Protein AF-A0AAW5LID5-F1 (afdb_monomer)

Radius of gyration: 19.03 Å; Cα contacts (8 Å, |Δi|>4): 260; chains: 1; bounding box: 39×27×50 Å

Organism: Mammaliicoccus sciuri (NCBI:txid1296)

Foldseek 3Di:
DDKAKDKDKDFPVVVLVVLLVVLPEQDKWFFPDDPPRVQFIWGQYRRSHIDTGPPRDRPGMTMDIDIDQADQFDQAQWKWWQFPVRDIDIDGRGGNVVPDDPRTAWIWHAHPNDTDTQAGPPPGGDD

Mean predicted aligned error: 5.22 Å

Secondary structure (DSSP, 8-state):
--EEEEEEEEEHHHHHHHHHHTT--SEEEE-SSSTTGGG-EEEE-TTS-EEE-TT--TT-EEEEEEEEE--TT--BS-EEEEETTS-EEEE-SB-HHHH--TTEEEEEEEETTEEEEEEETTTEE--

pLDDT: mean 93.89, std 3.76, range [80.56, 98.31]

Solvent-accessible surface area (backbone atoms only — not comparable to full-atom values): 7117 Å² total; per-residue (Å²): 80,57,63,43,81,43,79,47,77,32,38,45,67,55,46,53,52,49,33,53,78,67,57,39,51,71,43,76,44,50,27,78,38,66,81,65,15,87,60,14,33,46,32,21,38,89,86,25,52,79,46,72,39,92,58,55,47,77,81,23,29,35,71,47,80,42,79,42,73,68,51,52,77,42,75,29,75,45,38,36,39,34,30,78,87,72,49,76,46,80,45,62,73,40,28,54,70,78,68,68,48,96,57,48,43,37,34,29,32,70,52,97,87,36,87,39,81,48,29,35,68,90,77,38,66,45,101

Sequence (127 aa):
MPTIKKEKTMIAREFINFGLEKNIKNLITHAISGEYRENAIIHFNSDGIPIVSENVRTYHMYKVEIEEPITERTNLDTLIEVRESGTVHIHYDTSIREEERDSTVEFHTLIEGKLVLIWDREEGLVE

Structure (mmCIF, N/CA/C/O backbone):
data_AF-A0AAW5LID5-F1
#
_entry.id   AF-A0AAW5LID5-F1
#
loop_
_atom_site.group_PDB
_atom_site.id
_atom_site.type_symbol
_atom_site.label_atom_id
_atom_site.label_alt_id
_atom_site.label_comp_id
_atom_site.label_asym_id
_atom_site.label_entity_id
_atom_site.label_seq_id
_atom_site.pdbx_PDB_ins_code
_atom_site.Cartn_x
_atom_site.Cartn_y
_atom_site.Cartn_z
_atom_site.occupancy
_atom_site.B_iso_or_equiv
_atom_site.auth_seq_id
_atom_site.auth_comp_id
_atom_site.auth_asym_id
_atom_site.auth_atom_id
_atom_site.pdbx_PDB_model_num
ATOM 1 N N . MET A 1 1 ? -7.186 -9.558 6.600 1.00 84.00 1 MET A N 1
ATOM 2 C CA . MET A 1 1 ? -6.420 -8.505 7.265 1.00 84.00 1 MET A CA 1
ATOM 3 C C . MET A 1 1 ? -6.539 -7.319 6.342 1.00 84.00 1 MET A C 1
ATOM 5 O O . MET A 1 1 ? -6.254 -7.498 5.153 1.00 84.00 1 MET A O 1
ATOM 9 N N . PRO A 1 2 ? -7.022 -6.160 6.811 1.00 89.81 2 PRO A N 1
ATOM 10 C CA . PRO A 1 2 ? -7.196 -4.987 5.969 1.00 89.81 2 PRO A CA 1
ATOM 11 C C . PRO A 1 2 ? -5.899 -4.605 5.251 1.00 89.81 2 PRO A C 1
ATOM 13 O O . PRO A 1 2 ? -4.811 -4.632 5.832 1.00 89.81 2 PRO A O 1
ATOM 16 N N . THR A 1 3 ? -6.016 -4.241 3.979 1.00 92.75 3 THR A N 1
ATOM 17 C CA . THR A 1 3 ? -4.903 -3.778 3.146 1.00 92.75 3 THR A CA 1
ATOM 18 C C . THR A 1 3 ? -5.129 -2.339 2.725 1.00 92.75 3 THR A C 1
ATOM 20 O O . THR A 1 3 ? -6.263 -1.902 2.535 1.00 92.75 3 THR A O 1
ATOM 23 N N . ILE A 1 4 ? -4.040 -1.605 2.534 1.00 92.31 4 ILE A N 1
ATOM 24 C CA . ILE A 1 4 ? -4.067 -0.233 2.040 1.00 92.31 4 ILE A CA 1
ATOM 25 C C . ILE A 1 4 ? -3.179 -0.106 0.808 1.00 92.31 4 ILE A C 1
ATOM 27 O O . ILE A 1 4 ? -2.091 -0.685 0.739 1.00 92.31 4 ILE A O 1
ATOM 31 N N . LYS A 1 5 ? -3.656 0.664 -0.171 1.00 91.00 5 LYS A N 1
ATOM 32 C CA . LYS A 1 5 ? -2.862 1.046 -1.334 1.00 91.00 5 LYS A CA 1
ATOM 33 C C . LYS A 1 5 ? -1.854 2.106 -0.926 1.00 91.00 5 LYS A C 1
ATOM 35 O O . LYS A 1 5 ? -2.225 3.141 -0.379 1.00 91.00 5 LYS A O 1
ATOM 40 N N . LYS A 1 6 ? -0.579 1.840 -1.188 1.00 86.38 6 LYS A N 1
ATOM 41 C CA . LYS A 1 6 ? 0.509 2.791 -0.979 1.00 86.38 6 LYS A CA 1
ATOM 42 C C . LYS A 1 6 ? 1.308 2.966 -2.246 1.00 86.38 6 LYS A C 1
ATOM 44 O O . LYS A 1 6 ? 1.651 2.007 -2.935 1.00 86.38 6 LYS A O 1
ATOM 49 N N . GLU A 1 7 ? 1.658 4.213 -2.507 1.00 89.69 7 GLU A N 1
ATOM 50 C CA . GLU A 1 7 ? 2.606 4.545 -3.549 1.00 89.69 7 GLU A CA 1
ATOM 51 C C . GLU A 1 7 ? 4.022 4.429 -2.987 1.00 89.69 7 GLU A C 1
ATOM 53 O O . GLU A 1 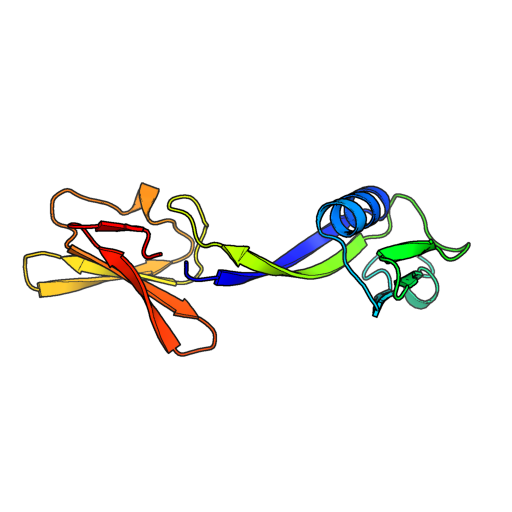7 ? 4.377 5.078 -2.001 1.00 89.69 7 GLU A O 1
ATOM 58 N N . LYS A 1 8 ? 4.858 3.613 -3.629 1.00 90.75 8 LYS A N 1
ATOM 59 C CA . LYS A 1 8 ? 6.291 3.560 -3.344 1.00 90.75 8 LYS A CA 1
ATOM 60 C C . LYS A 1 8 ? 7.071 4.105 -4.522 1.00 90.75 8 LYS A C 1
ATOM 62 O O . LYS A 1 8 ? 6.818 3.753 -5.673 1.00 90.75 8 LYS A O 1
ATOM 67 N N . THR A 1 9 ? 8.040 4.956 -4.206 1.00 94.62 9 THR A N 1
ATOM 68 C CA . THR A 1 9 ? 9.015 5.456 -5.172 1.00 94.62 9 THR A CA 1
ATOM 69 C C . THR A 1 9 ? 10.368 4.844 -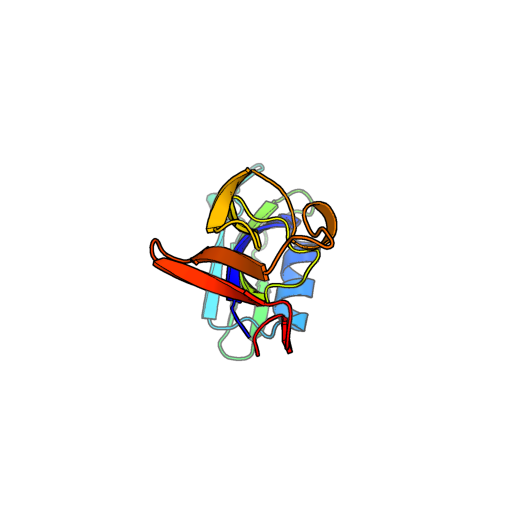4.849 1.00 94.62 9 THR A C 1
ATOM 71 O O . THR A 1 9 ? 10.823 4.929 -3.713 1.00 94.62 9 THR A O 1
ATOM 74 N N . MET A 1 10 ? 10.989 4.210 -5.836 1.00 95.06 10 MET A N 1
ATOM 75 C CA . MET A 1 10 ? 12.214 3.423 -5.677 1.0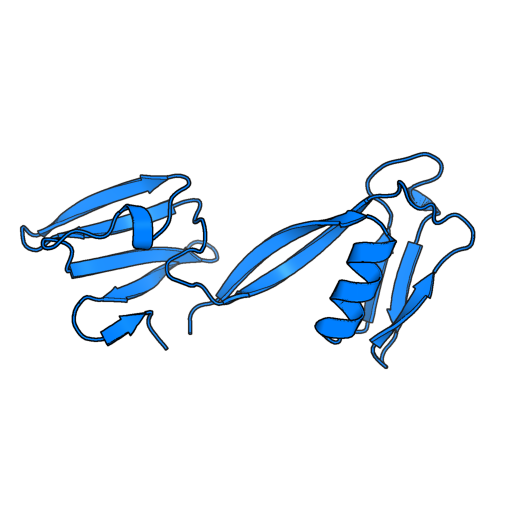0 95.06 10 MET A CA 1
ATOM 76 C C . MET A 1 10 ? 13.167 3.703 -6.837 1.00 95.06 10 MET A C 1
ATOM 78 O O . MET A 1 10 ? 12.715 3.992 -7.948 1.00 95.06 10 MET A O 1
ATOM 82 N N . ILE A 1 11 ? 14.478 3.581 -6.618 1.00 95.50 11 ILE A N 1
ATOM 83 C CA . ILE A 1 11 ? 15.425 3.574 -7.746 1.00 95.50 11 ILE A CA 1
ATOM 84 C C . ILE A 1 11 ? 15.265 2.289 -8.569 1.00 95.50 11 ILE A C 1
ATOM 86 O O . ILE A 1 11 ? 14.791 1.270 -8.066 1.00 95.50 11 ILE A O 1
ATOM 90 N N . ALA A 1 12 ? 15.726 2.300 -9.823 1.00 94.12 12 ALA A N 1
ATOM 91 C CA . ALA A 1 12 ? 15.621 1.167 -10.752 1.00 94.12 12 ALA A CA 1
ATOM 92 C C . ALA A 1 12 ? 15.976 -0.199 -10.126 1.00 94.12 12 ALA A C 1
ATOM 94 O O . ALA A 1 12 ? 15.228 -1.165 -10.264 1.00 94.12 12 ALA A O 1
ATOM 95 N N . ARG A 1 13 ? 17.104 -0.278 -9.405 1.00 94.75 13 ARG A N 1
ATOM 96 C CA . ARG A 1 13 ? 17.570 -1.523 -8.770 1.00 94.75 13 ARG A CA 1
ATOM 97 C C . ARG A 1 13 ? 16.616 -2.014 -7.681 1.00 94.75 13 ARG A C 1
ATOM 99 O O . ARG A 1 13 ? 16.324 -3.204 -7.623 1.00 94.75 13 ARG A O 1
ATOM 106 N N . GLU A 1 14 ? 16.167 -1.111 -6.817 1.00 96.00 14 GLU A N 1
ATOM 107 C CA . GLU A 1 14 ? 15.234 -1.428 -5.733 1.00 96.00 14 GLU A CA 1
ATOM 108 C C . GLU A 1 14 ? 13.895 -1.886 -6.298 1.00 96.00 14 GLU A C 1
ATOM 110 O O . GLU A 1 14 ? 13.366 -2.901 -5.862 1.00 96.00 14 GLU A O 1
ATOM 115 N N . PHE A 1 15 ? 13.398 -1.198 -7.325 1.00 95.44 15 PHE A N 1
ATOM 116 C CA . PHE A 1 15 ? 12.146 -1.550 -7.976 1.00 95.44 15 PHE A CA 1
ATOM 117 C C . PHE A 1 15 ? 12.192 -2.940 -8.632 1.00 95.44 15 PHE A C 1
ATOM 119 O O . PHE A 1 15 ? 11.246 -3.711 -8.494 1.00 95.44 15 PHE A O 1
ATOM 126 N N . ILE A 1 16 ? 13.304 -3.296 -9.289 1.00 95.44 16 ILE A N 1
ATOM 127 C CA . ILE A 1 16 ? 13.500 -4.637 -9.866 1.00 95.44 16 ILE A CA 1
ATOM 128 C C . ILE A 1 16 ? 13.482 -5.713 -8.777 1.00 95.44 16 ILE A C 1
ATOM 130 O O . ILE A 1 16 ? 12.744 -6.691 -8.899 1.00 95.44 16 ILE A O 1
ATOM 134 N N . ASN A 1 17 ? 14.263 -5.528 -7.709 1.00 95.94 17 ASN A N 1
ATOM 135 C CA . ASN A 1 17 ? 14.314 -6.479 -6.598 1.00 95.94 17 ASN A CA 1
ATOM 136 C C . ASN A 1 17 ? 12.943 -6.631 -5.931 1.00 95.94 17 ASN A C 1
ATOM 138 O O . ASN A 1 17 ? 12.476 -7.747 -5.730 1.00 95.94 17 ASN A O 1
ATOM 142 N N . PHE A 1 18 ? 12.274 -5.511 -5.663 1.00 94.44 18 PHE A N 1
ATOM 143 C CA . PHE A 1 18 ? 10.939 -5.491 -5.086 1.00 94.44 18 PHE A CA 1
ATOM 144 C C . PHE A 1 18 ? 9.926 -6.234 -5.966 1.00 94.44 18 PHE A C 1
ATOM 146 O O . PHE A 1 18 ? 9.145 -7.041 -5.467 1.00 94.44 18 PHE A O 1
ATOM 153 N N . GLY A 1 19 ? 9.951 -6.002 -7.282 1.00 93.75 19 GLY A N 1
ATOM 154 C CA . GLY A 1 19 ? 9.052 -6.686 -8.206 1.00 93.75 19 GLY A CA 1
ATOM 155 C C . GLY A 1 19 ? 9.290 -8.193 -8.275 1.00 93.75 19 GLY A C 1
ATOM 156 O O . GLY A 1 19 ? 8.322 -8.945 -8.351 1.00 93.75 19 GLY A O 1
ATOM 157 N N . LEU A 1 20 ? 10.542 -8.644 -8.158 1.00 95.31 20 LEU A N 1
ATOM 158 C CA . LEU A 1 20 ? 10.874 -10.066 -8.036 1.00 95.31 20 LEU A CA 1
ATOM 159 C C . LEU A 1 20 ? 10.369 -10.660 -6.711 1.00 95.31 20 LEU A C 1
ATOM 161 O O . LEU A 1 20 ? 9.721 -11.703 -6.720 1.00 95.31 20 LEU A O 1
ATOM 165 N N . GLU A 1 21 ? 10.607 -9.986 -5.581 1.00 94.62 21 GLU A N 1
ATOM 166 C CA . GLU A 1 21 ? 10.158 -10.427 -4.249 1.00 94.62 21 GLU A CA 1
ATOM 167 C C . GLU A 1 21 ? 8.631 -10.516 -4.140 1.00 94.62 21 GLU A C 1
ATOM 169 O O . GLU A 1 21 ? 8.098 -11.426 -3.505 1.00 94.62 21 GLU A O 1
ATOM 174 N N . LYS A 1 22 ? 7.917 -9.575 -4.766 1.00 90.75 22 LYS A N 1
ATOM 175 C CA . LYS A 1 22 ? 6.450 -9.528 -4.786 1.00 90.75 22 LYS A CA 1
ATOM 176 C C . LYS A 1 22 ? 5.824 -10.268 -5.966 1.00 90.75 22 LYS A C 1
ATOM 178 O O . LYS A 1 22 ? 4.600 -10.303 -6.052 1.00 90.75 22 LYS A O 1
ATOM 183 N N . ASN A 1 23 ? 6.631 -10.865 -6.847 1.00 92.25 23 ASN A N 1
ATOM 184 C CA . ASN A 1 23 ? 6.172 -11.549 -8.058 1.00 92.25 23 ASN A CA 1
ATOM 185 C C . ASN A 1 23 ? 5.218 -10.673 -8.903 1.00 92.25 23 ASN A C 1
ATOM 187 O O . ASN A 1 23 ? 4.144 -11.115 -9.318 1.00 92.25 23 ASN A O 1
ATOM 191 N N . ILE A 1 24 ? 5.596 -9.407 -9.118 1.00 91.50 24 ILE A N 1
ATOM 192 C CA . ILE A 1 24 ? 4.853 -8.466 -9.964 1.00 91.50 24 ILE A CA 1
ATOM 193 C C . ILE A 1 24 ? 4.855 -8.983 -11.401 1.00 91.50 24 ILE A C 1
ATOM 195 O O . ILE A 1 24 ? 5.897 -9.368 -11.925 1.00 91.50 24 ILE A O 1
ATOM 199 N N . LYS A 1 25 ? 3.691 -8.956 -12.055 1.00 93.94 25 LYS A N 1
ATOM 200 C CA . LYS A 1 25 ? 3.488 -9.463 -13.417 1.00 93.94 25 LYS A CA 1
ATOM 201 C C . LYS A 1 25 ? 2.710 -8.473 -14.261 1.00 93.94 25 LYS A C 1
ATOM 203 O O . LYS A 1 25 ? 1.844 -7.771 -13.747 1.00 93.94 25 LYS A O 1
ATOM 208 N N . ASN A 1 26 ? 2.974 -8.486 -15.564 1.00 94.06 26 ASN A N 1
ATOM 209 C CA . ASN A 1 26 ? 2.276 -7.675 -16.566 1.00 94.06 26 ASN A CA 1
ATOM 210 C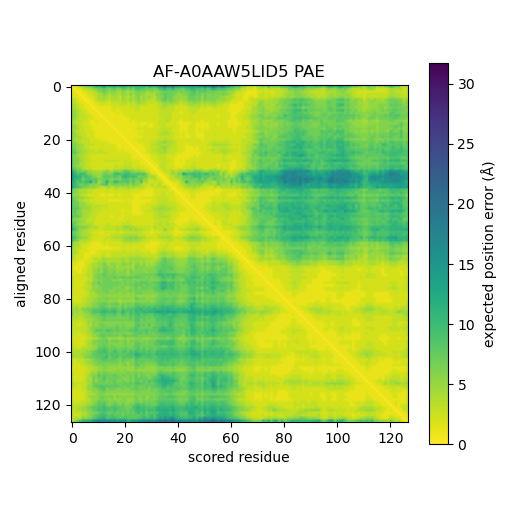 C . ASN A 1 26 ? 2.255 -6.170 -16.233 1.00 94.06 26 ASN A C 1
ATOM 212 O O . ASN A 1 26 ? 1.273 -5.483 -16.513 1.00 94.06 26 ASN A O 1
ATOM 216 N N . LEU A 1 27 ? 3.329 -5.661 -15.623 1.00 93.81 27 LEU A N 1
ATOM 217 C CA . LEU A 1 27 ? 3.462 -4.251 -15.260 1.00 93.81 27 LEU A CA 1
ATOM 218 C C . LEU A 1 27 ? 4.503 -3.593 -16.156 1.00 93.81 27 LEU A C 1
ATOM 220 O O . LEU A 1 27 ? 5.652 -4.025 -16.178 1.00 93.81 27 LEU A O 1
ATOM 224 N N . ILE A 1 28 ? 4.121 -2.519 -16.841 1.00 94.69 28 ILE A N 1
ATOM 225 C CA . ILE A 1 28 ? 5.036 -1.655 -17.589 1.00 94.69 28 ILE A CA 1
ATOM 226 C C . ILE A 1 28 ? 5.038 -0.295 -16.905 1.00 94.69 28 ILE A C 1
ATOM 228 O O . ILE A 1 28 ? 3.978 0.288 -16.685 1.00 94.69 28 ILE A O 1
ATOM 232 N N . THR A 1 29 ? 6.219 0.213 -16.573 1.00 93.44 29 THR A N 1
ATOM 233 C CA . THR A 1 29 ? 6.363 1.530 -15.953 1.00 93.44 29 THR A CA 1
ATOM 234 C C . THR A 1 29 ? 7.525 2.306 -16.558 1.00 93.44 29 THR A C 1
ATOM 236 O O . THR A 1 29 ? 8.534 1.733 -16.979 1.00 93.44 29 THR A O 1
ATOM 239 N N . HIS A 1 30 ? 7.359 3.623 -16.605 1.00 95.62 30 HIS A N 1
ATOM 240 C CA . HIS A 1 30 ? 8.368 4.570 -17.060 1.00 95.62 30 HIS A CA 1
ATOM 241 C C . HIS A 1 30 ? 9.016 5.235 -15.849 1.00 95.62 30 HIS A C 1
ATOM 243 O O . HIS A 1 30 ? 8.375 5.418 -14.808 1.00 95.62 30 HIS A O 1
ATOM 249 N N . ALA A 1 31 ? 10.272 5.645 -15.994 1.00 95.00 31 ALA A N 1
ATOM 250 C CA . ALA A 1 31 ? 10.904 6.462 -14.979 1.00 95.00 31 ALA A CA 1
ATOM 251 C C . ALA A 1 31 ? 10.126 7.779 -14.809 1.00 95.00 31 ALA A C 1
ATOM 253 O O . ALA A 1 31 ? 9.716 8.426 -15.775 1.00 95.00 31 ALA A O 1
ATOM 254 N N . ILE A 1 32 ? 9.938 8.203 -13.562 1.00 94.00 32 ILE A N 1
ATOM 255 C CA . ILE A 1 32 ? 9.256 9.463 -13.239 1.00 94.00 32 ILE A CA 1
ATOM 256 C C . ILE A 1 32 ? 10.234 10.646 -13.162 1.00 94.00 32 ILE A C 1
ATOM 258 O O . ILE A 1 32 ? 9.827 11.809 -13.238 1.00 94.00 32 ILE A O 1
ATOM 262 N N . SER A 1 33 ? 11.536 10.371 -13.062 1.00 88.81 33 SER A N 1
ATOM 263 C CA . SER A 1 33 ? 12.602 11.371 -12.945 1.00 88.81 33 SER A CA 1
ATOM 264 C C . SER A 1 33 ? 13.850 10.986 -13.746 1.00 88.81 33 SER A C 1
ATOM 266 O O . SER A 1 33 ? 14.029 9.822 -14.098 1.00 88.81 33 SER A O 1
ATOM 268 N N . GLY A 1 34 ? 14.714 11.975 -14.004 1.00 81.25 34 GLY A N 1
ATOM 269 C CA . GLY A 1 34 ? 15.983 11.837 -14.729 1.00 81.25 34 GLY A CA 1
ATOM 270 C C . GLY A 1 34 ? 15.900 12.162 -16.225 1.00 81.25 34 GLY A C 1
ATOM 271 O O . GLY A 1 34 ? 14.823 12.410 -16.767 1.00 81.25 34 GLY A O 1
ATOM 272 N N . GLU A 1 35 ? 17.057 12.196 -16.887 1.00 81.25 35 GLU A N 1
ATOM 273 C CA . GLU A 1 35 ? 17.145 12.396 -18.339 1.00 81.25 35 GLU A CA 1
ATOM 274 C C . GLU A 1 35 ? 16.568 11.195 -19.095 1.00 81.25 35 GLU A C 1
ATOM 276 O O . GLU A 1 35 ? 16.716 10.055 -18.649 1.00 81.25 35 GLU A O 1
ATOM 281 N N . TYR A 1 36 ? 15.922 11.452 -20.239 1.00 80.56 36 TYR A N 1
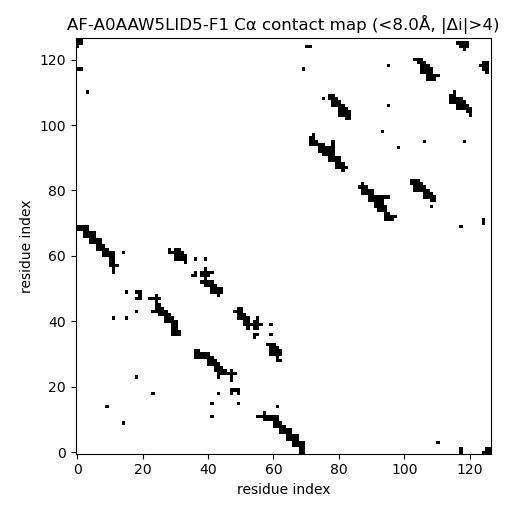ATOM 282 C CA . TYR A 1 36 ? 15.292 10.434 -21.094 1.00 80.56 36 TYR A CA 1
ATOM 283 C C . TYR A 1 36 ? 14.315 9.507 -20.352 1.00 80.56 36 TYR A C 1
ATOM 285 O O . TYR A 1 36 ? 14.150 8.344 -20.727 1.00 80.56 36 TYR A O 1
ATOM 293 N N . ARG A 1 37 ? 13.684 9.998 -19.276 1.00 83.31 37 ARG A N 1
ATOM 294 C CA . ARG A 1 37 ? 12.821 9.211 -18.380 1.00 83.31 37 ARG A CA 1
ATOM 295 C C . ARG A 1 37 ? 11.678 8.500 -19.108 1.00 83.31 37 ARG A C 1
ATOM 297 O O . ARG A 1 37 ? 11.326 7.379 -18.766 1.00 83.31 37 ARG A O 1
ATOM 304 N N . GLU A 1 38 ? 11.158 9.109 -20.167 1.00 85.62 38 GLU A N 1
ATOM 305 C CA . GLU A 1 38 ? 10.125 8.541 -21.029 1.00 85.62 38 GLU A CA 1
ATOM 306 C C . GLU A 1 38 ? 10.592 7.276 -21.766 1.00 85.62 38 GLU A C 1
ATOM 308 O O . GLU A 1 38 ? 9.778 6.400 -22.052 1.00 85.62 38 GLU A O 1
ATOM 313 N N . ASN A 1 39 ? 11.900 7.142 -22.004 1.00 90.00 39 ASN A N 1
ATOM 314 C CA . ASN A 1 39 ? 12.519 5.996 -22.672 1.00 90.00 39 ASN A CA 1
ATOM 315 C C . ASN A 1 39 ? 13.143 4.990 -21.688 1.00 90.00 39 A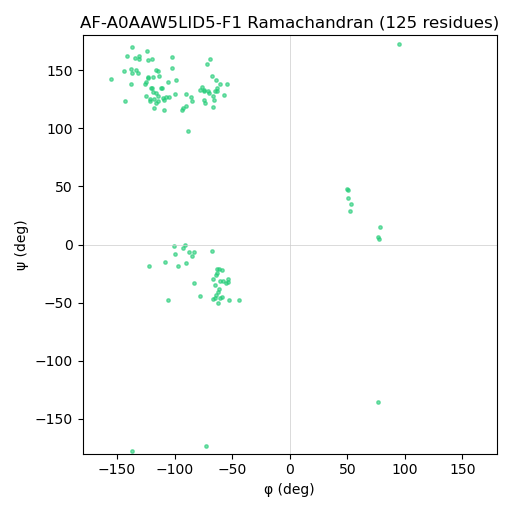SN A C 1
ATOM 317 O O . ASN A 1 39 ? 13.578 3.910 -22.102 1.00 90.00 39 ASN A O 1
ATOM 321 N N . ALA A 1 40 ? 13.211 5.332 -20.400 1.00 94.94 40 ALA A N 1
ATOM 322 C CA . ALA A 1 40 ? 13.684 4.470 -19.325 1.00 94.94 40 ALA A CA 1
ATOM 323 C C . ALA A 1 40 ? 12.508 3.650 -18.778 1.00 94.94 40 ALA A C 1
ATOM 325 O O . ALA A 1 40 ? 11.699 4.140 -17.994 1.00 94.94 40 ALA A O 1
ATOM 326 N N . ILE A 1 41 ? 12.387 2.413 -19.261 1.00 96.06 41 ILE A N 1
ATOM 327 C CA . ILE A 1 41 ? 11.216 1.558 -19.059 1.00 96.06 41 ILE A CA 1
ATOM 328 C C . ILE A 1 41 ? 11.656 0.281 -18.354 1.00 96.06 41 ILE A C 1
ATOM 330 O O . ILE A 1 41 ? 12.634 -0.356 -18.755 1.00 96.06 41 ILE A O 1
ATOM 334 N N . ILE A 1 42 ? 10.890 -0.110 -17.339 1.00 96.06 42 ILE A N 1
ATOM 335 C CA . ILE A 1 42 ? 10.981 -1.426 -16.708 1.00 96.06 42 ILE A CA 1
ATOM 336 C C . ILE A 1 42 ? 9.639 -2.129 -16.909 1.00 96.06 42 ILE A C 1
ATOM 338 O O . ILE A 1 42 ? 8.582 -1.594 -16.569 1.00 96.06 42 ILE A O 1
ATOM 342 N N . HIS A 1 43 ? 9.693 -3.329 -17.482 1.00 95.81 43 HIS A N 1
ATOM 343 C CA . HIS A 1 43 ? 8.540 -4.178 -17.754 1.00 95.81 43 HIS A CA 1
ATOM 344 C C . HIS A 1 43 ? 8.699 -5.524 -17.046 1.00 95.81 43 HIS A C 1
ATOM 346 O O . HIS A 1 43 ? 9.659 -6.238 -17.300 1.00 95.81 43 HIS A O 1
ATOM 352 N N . PHE A 1 44 ? 7.742 -5.902 -16.207 1.00 96.50 44 PHE A N 1
ATOM 353 C CA . PHE A 1 44 ? 7.605 -7.269 -15.711 1.00 96.50 44 PHE A CA 1
ATOM 354 C C . PHE A 1 44 ? 6.658 -8.046 -16.617 1.00 96.50 44 PHE A C 1
ATOM 356 O O . PHE A 1 44 ? 5.482 -7.692 -16.721 1.00 96.50 44 PHE A O 1
ATOM 363 N N . ASN A 1 45 ? 7.158 -9.098 -17.265 1.00 95.81 45 ASN A N 1
ATOM 364 C CA . ASN A 1 45 ? 6.351 -9.922 -18.165 1.00 95.81 45 ASN A CA 1
ATOM 365 C C . ASN A 1 45 ? 5.345 -10.818 -17.398 1.00 95.81 45 ASN A C 1
ATOM 367 O O . ASN A 1 45 ? 5.203 -10.730 -16.175 1.00 95.81 45 ASN A O 1
ATOM 371 N N . SER A 1 46 ? 4.643 -11.708 -18.105 1.00 95.75 46 SER A N 1
ATOM 372 C CA . SER A 1 46 ? 3.668 -12.643 -17.511 1.00 95.75 46 SER A CA 1
ATOM 373 C C . SER A 1 46 ? 4.273 -13.643 -16.517 1.00 95.75 46 SER A C 1
ATOM 375 O O . SER A 1 46 ? 3.572 -14.180 -15.652 1.00 95.75 46 SER A O 1
ATOM 377 N N . ASP A 1 47 ? 5.579 -13.875 -16.610 1.00 96.00 47 ASP A N 1
ATOM 378 C CA . ASP A 1 47 ? 6.329 -14.772 -15.733 1.00 96.00 47 ASP A CA 1
ATOM 379 C C . ASP A 1 47 ? 6.945 -14.036 -14.536 1.00 96.00 47 ASP A C 1
ATOM 381 O O . ASP A 1 47 ? 7.516 -14.673 -13.658 1.00 96.00 47 ASP A O 1
ATOM 385 N N . GLY A 1 48 ? 6.790 -12.710 -14.468 1.00 93.44 48 GLY A N 1
ATOM 386 C CA . GLY A 1 48 ? 7.370 -11.860 -13.427 1.00 93.44 48 GLY A CA 1
ATOM 387 C C . GLY A 1 48 ? 8.851 -11.555 -13.647 1.00 93.44 48 GLY A C 1
ATOM 388 O O . GLY A 1 48 ? 9.539 -11.091 -12.741 1.00 93.44 48 GLY A O 1
ATOM 389 N N . ILE A 1 49 ? 9.359 -11.808 -14.856 1.00 96.19 49 ILE A N 1
ATOM 390 C CA . ILE A 1 49 ? 10.749 -11.540 -15.219 1.00 96.19 49 ILE A CA 1
ATOM 391 C C . ILE A 1 49 ? 10.869 -10.075 -15.668 1.00 96.19 49 ILE A C 1
ATOM 393 O O . ILE A 1 49 ? 10.127 -9.653 -16.565 1.00 96.19 49 ILE A O 1
ATOM 397 N N . PRO A 1 50 ? 11.797 -9.295 -15.083 1.00 96.25 50 PRO A N 1
ATOM 398 C CA . PRO A 1 50 ? 12.022 -7.908 -15.459 1.00 96.25 50 PRO A CA 1
ATOM 399 C C . PRO A 1 50 ? 12.765 -7.805 -16.799 1.00 96.25 50 PRO A C 1
ATOM 401 O O . PRO A 1 50 ? 13.802 -8.430 -17.016 1.00 96.25 50 PRO A O 1
ATOM 404 N N . ILE A 1 51 ? 12.260 -6.947 -17.676 1.00 96.25 51 ILE A N 1
ATOM 405 C CA . ILE A 1 51 ? 12.848 -6.526 -18.944 1.00 96.25 51 ILE A CA 1
ATOM 406 C C . ILE A 1 51 ? 13.121 -5.027 -18.822 1.00 96.25 51 ILE A C 1
ATOM 408 O O . ILE A 1 51 ? 12.213 -4.240 -18.552 1.00 96.25 51 ILE A O 1
ATOM 412 N N . VAL A 1 52 ? 14.381 -4.635 -18.993 1.00 96.00 52 VAL A N 1
ATOM 413 C CA . VAL A 1 52 ? 14.871 -3.278 -18.717 1.00 96.00 52 VAL A CA 1
ATOM 414 C C . VAL A 1 52 ? 15.341 -2.641 -20.022 1.00 96.00 52 VAL A C 1
ATOM 416 O O . VAL A 1 52 ? 16.108 -3.262 -20.758 1.00 96.00 52 VAL A O 1
ATOM 419 N N . SER A 1 53 ? 14.895 -1.419 -20.327 1.00 95.00 53 SER A N 1
ATOM 420 C CA . SER A 1 53 ? 15.350 -0.709 -21.529 1.00 95.00 53 SER A CA 1
ATOM 421 C C . SER A 1 53 ? 16.799 -0.214 -21.404 1.00 95.00 53 SER A C 1
ATOM 423 O O . SER A 1 53 ? 17.298 0.049 -20.309 1.00 95.00 53 SER A O 1
ATOM 425 N N . GLU A 1 54 ? 17.482 -0.019 -22.536 1.00 93.44 54 GLU A N 1
ATOM 426 C CA . GLU A 1 54 ? 18.883 0.446 -22.573 1.00 93.44 54 GLU A CA 1
ATOM 427 C C . GLU A 1 54 ? 19.093 1.833 -21.950 1.00 93.44 54 GLU A C 1
ATOM 429 O O . GLU A 1 54 ? 20.209 2.188 -21.565 1.00 93.44 54 GLU A O 1
ATOM 434 N N . ASN A 1 55 ? 18.030 2.632 -21.843 1.00 93.38 55 ASN A N 1
ATOM 435 C CA . ASN A 1 55 ? 18.087 3.980 -21.287 1.00 93.38 55 ASN A CA 1
ATOM 436 C C . ASN A 1 55 ? 17.981 4.003 -19.765 1.00 93.38 55 ASN A C 1
ATOM 438 O O . ASN A 1 55 ? 18.247 5.046 -19.181 1.00 93.38 55 ASN A O 1
ATOM 442 N N . VAL A 1 56 ? 17.647 2.889 -19.109 1.00 93.06 56 VAL A N 1
ATOM 443 C CA . VAL A 1 56 ? 17.555 2.855 -17.649 1.00 93.06 56 VAL A CA 1
ATOM 444 C C . VAL A 1 56 ? 18.922 3.137 -17.020 1.00 93.06 56 VAL A C 1
ATOM 446 O O . VAL A 1 56 ? 19.956 2.582 -17.403 1.00 93.06 56 VAL A O 1
ATOM 449 N N . ARG A 1 57 ? 18.932 4.042 -16.045 1.00 92.81 57 ARG A N 1
ATOM 450 C CA . ARG A 1 57 ? 20.095 4.427 -15.244 1.00 92.81 57 ARG A CA 1
ATOM 451 C C . ARG A 1 57 ? 19.798 4.209 -13.768 1.00 92.81 57 ARG A C 1
ATOM 453 O O . ARG A 1 57 ? 18.650 4.166 -13.340 1.00 92.81 57 ARG A O 1
ATOM 460 N N . THR A 1 58 ? 20.854 4.095 -12.968 1.00 89.06 58 THR A N 1
ATOM 461 C CA . THR A 1 58 ? 20.751 3.832 -11.523 1.00 89.06 58 THR A CA 1
ATOM 462 C C . THR A 1 58 ? 20.042 4.940 -10.748 1.00 89.06 58 THR A C 1
ATOM 464 O O . THR A 1 58 ? 19.481 4.664 -9.695 1.00 89.06 58 THR A O 1
ATOM 467 N N . TYR A 1 59 ? 20.049 6.170 -11.268 1.00 89.50 59 TYR A N 1
ATOM 468 C CA . TYR A 1 59 ? 19.381 7.327 -10.671 1.00 89.50 59 TYR A CA 1
ATOM 469 C C . TYR A 1 59 ? 17.915 7.487 -11.104 1.00 89.50 59 TYR A C 1
ATOM 471 O O . TYR A 1 59 ? 17.233 8.383 -10.608 1.00 89.50 59 TYR A O 1
ATOM 479 N N . HIS A 1 60 ? 17.426 6.679 -12.053 1.00 94.94 60 HIS A N 1
ATOM 480 C CA . HIS A 1 60 ? 16.025 6.737 -12.463 1.00 94.94 60 HIS A CA 1
ATOM 481 C C . HIS A 1 60 ? 15.132 6.196 -11.354 1.00 94.94 60 HIS A C 1
ATOM 483 O O . HIS A 1 60 ? 15.364 5.099 -10.837 1.00 94.94 60 HIS A O 1
ATOM 489 N N . MET A 1 61 ? 14.102 6.972 -11.024 1.00 95.56 61 MET A N 1
ATOM 490 C CA . MET A 1 61 ? 13.100 6.609 -10.030 1.00 95.56 61 MET A CA 1
ATOM 491 C C . MET A 1 61 ? 11.857 6.065 -10.723 1.00 95.56 61 MET A C 1
ATOM 493 O O . MET A 1 61 ? 11.419 6.609 -11.738 1.00 95.56 61 MET A O 1
ATOM 497 N N . TYR A 1 62 ? 11.259 5.044 -10.129 1.00 95.19 62 TYR A N 1
ATOM 498 C CA . TYR A 1 62 ? 10.027 4.415 -10.580 1.00 95.19 62 TYR A CA 1
ATOM 499 C C . TYR A 1 62 ? 9.003 4.465 -9.462 1.00 95.19 62 TYR A C 1
ATOM 501 O O . TYR A 1 62 ? 9.346 4.329 -8.286 1.00 95.19 62 TYR A O 1
ATOM 509 N N . LYS A 1 63 ? 7.749 4.671 -9.851 1.00 94.06 63 LYS A N 1
ATOM 510 C CA . LYS A 1 63 ? 6.609 4.718 -8.945 1.00 94.06 63 LYS A CA 1
ATOM 511 C C . LYS A 1 63 ? 5.737 3.495 -9.178 1.00 94.06 63 LYS A C 1
ATOM 513 O O . LYS A 1 63 ? 5.452 3.156 -10.327 1.00 94.06 63 LYS A O 1
ATOM 518 N N . VAL A 1 64 ? 5.320 2.853 -8.095 1.00 91.06 64 VAL A N 1
ATOM 519 C CA . VAL A 1 64 ? 4.394 1.721 -8.127 1.00 91.06 64 VAL A CA 1
ATOM 520 C C . VAL A 1 64 ? 3.374 1.863 -7.008 1.00 91.06 64 VAL A C 1
ATOM 522 O O . VAL A 1 64 ? 3.721 2.249 -5.891 1.00 91.06 64 VAL A O 1
ATOM 525 N N . GLU A 1 65 ? 2.118 1.571 -7.325 1.00 90.25 65 GLU A N 1
ATOM 526 C CA . GLU A 1 65 ? 1.062 1.404 -6.333 1.00 90.25 65 GLU A CA 1
ATOM 527 C C . GLU A 1 65 ? 1.022 -0.064 -5.917 1.00 90.25 65 GLU A C 1
ATOM 529 O O . GLU A 1 65 ? 1.020 -0.960 -6.764 1.00 90.25 65 GLU A O 1
ATOM 534 N N . ILE A 1 66 ? 1.040 -0.309 -4.612 1.00 87.88 66 ILE A N 1
ATOM 535 C CA . ILE A 1 66 ? 1.019 -1.652 -4.042 1.00 87.88 66 ILE A CA 1
ATOM 536 C C . ILE A 1 66 ? -0.024 -1.738 -2.945 1.00 87.88 66 ILE A C 1
ATOM 538 O O . ILE A 1 66 ? -0.241 -0.779 -2.210 1.00 87.88 66 ILE A O 1
ATOM 542 N N . GLU A 1 67 ? -0.629 -2.908 -2.808 1.00 90.00 67 GLU A N 1
ATOM 543 C CA . GLU A 1 67 ? -1.460 -3.231 -1.657 1.00 90.00 67 GLU A CA 1
ATOM 544 C C . GLU A 1 67 ? -0.576 -3.857 -0.578 1.00 90.00 67 GLU A C 1
ATOM 546 O O . GLU A 1 67 ? 0.072 -4.884 -0.796 1.00 90.00 67 GLU A O 1
ATOM 551 N N . GLU A 1 68 ? -0.516 -3.214 0.587 1.00 89.62 68 GLU A N 1
ATOM 552 C CA . GLU A 1 68 ? 0.202 -3.727 1.752 1.00 89.62 68 GLU A CA 1
ATOM 553 C C . GLU A 1 68 ? -0.764 -3.955 2.913 1.00 89.62 68 GLU A C 1
ATOM 555 O O . GLU A 1 68 ? -1.709 -3.180 3.089 1.00 89.62 68 GLU A O 1
ATOM 560 N N . PRO A 1 69 ? -0.544 -5.002 3.724 1.00 92.19 69 PRO A N 1
ATOM 561 C CA . PRO A 1 69 ? -1.334 -5.209 4.924 1.00 92.19 69 PRO A CA 1
ATOM 562 C C . PRO A 1 69 ? -1.127 -4.067 5.921 1.00 92.19 69 PRO A C 1
ATOM 564 O O . PRO A 1 69 ? -0.016 -3.554 6.096 1.00 92.19 69 PRO A O 1
ATOM 567 N N . ILE A 1 70 ? -2.208 -3.675 6.588 1.00 94.56 70 ILE A N 1
ATOM 568 C CA . ILE A 1 70 ? -2.143 -2.739 7.704 1.00 94.56 70 ILE A CA 1
ATOM 569 C C . ILE A 1 70 ? -1.578 -3.480 8.916 1.00 94.56 70 ILE A C 1
ATOM 571 O O . ILE A 1 70 ? -1.991 -4.584 9.252 1.00 94.56 70 ILE A O 1
ATOM 575 N N . THR A 1 71 ? -0.601 -2.852 9.555 1.00 95.06 71 THR A N 1
ATOM 576 C CA . THR A 1 71 ? 0.018 -3.296 10.801 1.00 95.06 71 THR A CA 1
ATOM 577 C C . THR A 1 71 ? -0.103 -2.167 11.813 1.00 95.06 71 THR A C 1
ATOM 579 O O . THR A 1 71 ? -0.317 -1.016 11.430 1.00 95.06 71 THR A O 1
ATOM 582 N N . GLU A 1 72 ? 0.148 -2.443 13.089 1.00 95.25 72 GLU A N 1
ATOM 583 C CA . GLU A 1 72 ? 0.120 -1.411 14.133 1.00 95.25 72 GLU A CA 1
ATOM 584 C C . GLU A 1 72 ? 1.103 -0.257 13.883 1.00 95.25 72 GLU A C 1
ATOM 586 O O . GLU A 1 72 ? 0.936 0.830 14.422 1.00 95.25 72 GLU A O 1
ATOM 591 N N . ARG A 1 73 ? 2.142 -0.491 13.069 1.00 95.94 73 ARG A N 1
ATOM 592 C CA . ARG A 1 73 ? 3.179 0.492 12.714 1.00 95.94 73 ARG A CA 1
ATOM 593 C C . ARG A 1 73 ? 2.959 1.130 11.348 1.00 95.94 73 ARG A C 1
ATOM 595 O O . ARG A 1 73 ? 3.788 1.920 10.899 1.00 95.94 73 ARG A O 1
ATOM 602 N N . THR A 1 74 ? 1.908 0.738 10.638 1.00 94.19 74 THR A N 1
ATOM 603 C CA . THR A 1 74 ? 1.599 1.325 9.341 1.00 94.19 74 THR A CA 1
ATOM 604 C C . THR A 1 74 ? 1.205 2.779 9.570 1.00 94.19 74 THR A C 1
ATOM 606 O O . THR A 1 74 ? 0.216 3.040 10.241 1.00 94.19 74 THR A O 1
ATOM 609 N N . ASN A 1 75 ? 1.971 3.717 9.003 1.00 94.31 75 ASN A N 1
ATOM 610 C CA . ASN A 1 75 ? 1.588 5.129 8.994 1.00 94.31 75 ASN A CA 1
ATOM 611 C C . ASN A 1 75 ? 0.333 5.309 8.131 1.00 94.31 75 ASN A C 1
ATOM 613 O O . ASN A 1 75 ? 0.339 4.879 6.968 1.00 94.31 75 ASN A O 1
ATOM 617 N N . LEU A 1 76 ? -0.714 5.893 8.698 1.00 94.38 76 LEU A N 1
ATOM 618 C CA . LEU A 1 76 ? -2.029 6.081 8.100 1.00 94.38 76 LEU A CA 1
ATOM 619 C C . LEU A 1 76 ? -2.328 7.576 8.011 1.00 94.38 76 LEU A C 1
ATOM 621 O O . LEU A 1 76 ? -2.218 8.299 8.999 1.00 94.38 76 LEU A O 1
ATOM 625 N N . ASP A 1 77 ? -2.769 8.013 6.834 1.00 93.31 77 ASP A N 1
ATOM 626 C CA . ASP A 1 77 ? -3.125 9.414 6.580 1.00 93.31 77 ASP A CA 1
ATOM 627 C C . ASP A 1 77 ? -4.270 9.877 7.496 1.00 93.31 77 ASP A C 1
ATOM 629 O O . ASP A 1 77 ? -4.372 11.044 7.864 1.00 93.31 77 ASP A O 1
ATOM 633 N N . THR A 1 78 ? -5.166 8.962 7.871 1.00 95.50 78 THR A N 1
ATOM 634 C CA . THR A 1 78 ? -6.258 9.226 8.810 1.00 95.50 78 THR A CA 1
ATOM 635 C C . THR A 1 78 ? -6.496 8.004 9.683 1.00 95.50 78 THR A C 1
ATOM 637 O O . THR A 1 78 ? -6.795 6.921 9.176 1.00 95.50 78 THR A O 1
ATOM 640 N N . LEU A 1 79 ? -6.416 8.190 10.995 1.00 97.69 79 LEU A N 1
ATOM 641 C CA . LEU A 1 79 ? -6.726 7.185 12.004 1.00 97.69 79 LEU A CA 1
ATOM 642 C C . LEU A 1 79 ? -7.842 7.722 12.901 1.00 97.69 79 LEU A C 1
ATOM 644 O O . LEU A 1 79 ? -7.742 8.817 13.447 1.00 97.69 79 LEU A O 1
ATOM 648 N N . ILE A 1 80 ? -8.924 6.966 13.032 1.00 98.12 80 ILE A N 1
ATOM 649 C CA . ILE A 1 80 ? -10.091 7.338 13.829 1.00 98.12 80 ILE A CA 1
ATOM 650 C C . ILE A 1 80 ? -10.118 6.441 15.058 1.00 98.12 80 ILE A C 1
ATOM 652 O O . ILE A 1 80 ? -10.260 5.231 14.931 1.00 98.12 80 ILE A O 1
ATOM 656 N N . GLU A 1 81 ? -9.971 7.043 16.232 1.00 98.31 81 GLU A N 1
ATOM 657 C CA . GLU A 1 81 ? -9.958 6.372 17.530 1.00 98.31 81 GLU A CA 1
ATOM 658 C C . GLU A 1 81 ? -11.329 6.494 18.197 1.00 98.31 81 GLU A C 1
ATOM 660 O O . GLU A 1 81 ? -11.842 7.605 18.357 1.00 98.31 81 GLU A O 1
ATOM 665 N N . VAL A 1 82 ? -11.890 5.376 18.656 1.00 98.00 82 VAL A N 1
ATOM 666 C CA . VAL A 1 82 ? -13.060 5.347 19.540 1.00 98.00 82 VAL A CA 1
ATOM 667 C C . VAL A 1 82 ? -12.598 4.998 20.950 1.00 98.00 82 VAL A C 1
ATOM 669 O O . VAL A 1 82 ? -11.917 3.994 21.156 1.00 98.00 82 VAL A O 1
ATOM 672 N N . ARG A 1 83 ? -12.965 5.820 21.937 1.00 97.12 83 ARG A N 1
ATOM 673 C CA . ARG A 1 83 ? -12.639 5.596 23.355 1.00 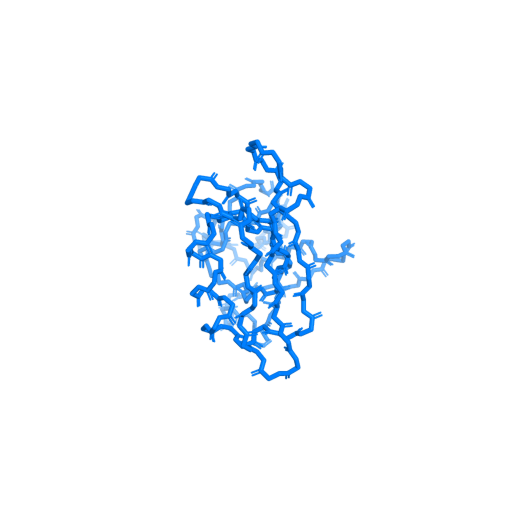97.12 83 ARG A CA 1
ATOM 674 C C . ARG A 1 83 ? -13.823 5.058 24.144 1.00 97.12 83 ARG A C 1
ATOM 676 O O . ARG A 1 83 ? -14.969 5.261 23.759 1.00 97.12 83 ARG A O 1
ATOM 683 N N . GLU A 1 84 ? -13.549 4.473 25.309 1.00 96.31 84 GLU A N 1
ATOM 684 C CA . GLU A 1 84 ? -14.569 3.936 26.231 1.00 96.31 84 GLU A CA 1
ATOM 685 C C . GLU A 1 84 ? -15.651 4.951 26.606 1.00 96.31 84 GLU A C 1
ATOM 687 O O . GLU A 1 84 ? -16.807 4.593 26.814 1.00 96.31 84 GLU A O 1
ATOM 692 N N . SER A 1 85 ? -15.291 6.235 26.670 1.00 95.81 85 SER A N 1
ATOM 693 C CA . SER A 1 85 ? -16.229 7.330 26.929 1.00 95.81 85 SER A CA 1
ATOM 694 C C . SER A 1 85 ? -17.240 7.561 25.796 1.00 95.81 85 SER A C 1
ATOM 696 O O . SER A 1 85 ? -18.103 8.427 25.927 1.00 95.81 85 SER A O 1
ATOM 698 N N . GLY A 1 86 ? -17.107 6.858 24.667 1.00 94.06 86 GLY A N 1
ATOM 699 C CA . GLY A 1 86 ? -17.822 7.118 23.417 1.00 94.06 86 GLY A CA 1
ATOM 700 C C . GLY A 1 86 ? -17.265 8.311 22.633 1.00 94.06 86 GLY A C 1
ATOM 701 O O . GLY A 1 86 ? -17.862 8.737 21.647 1.00 94.06 86 GLY A O 1
ATOM 702 N N . THR A 1 87 ? -16.142 8.891 23.071 1.00 95.94 87 THR A N 1
ATOM 703 C CA . THR A 1 87 ? -15.487 9.997 22.363 1.00 95.94 87 THR A CA 1
ATOM 704 C C . THR A 1 87 ? -14.747 9.474 21.138 1.00 95.94 87 THR A C 1
ATOM 706 O O . THR A 1 87 ? -14.030 8.479 21.228 1.00 95.94 87 THR A O 1
ATOM 709 N N . VAL A 1 88 ? -14.892 10.183 20.017 1.00 97.50 88 VAL A N 1
ATOM 710 C CA . VAL A 1 88 ? -14.197 9.886 18.762 1.00 97.50 88 VAL A CA 1
ATOM 711 C C . VAL A 1 88 ? -13.120 10.938 18.517 1.00 97.50 88 VAL A C 1
ATOM 713 O O . VAL A 1 88 ? -13.410 12.137 18.529 1.00 97.50 88 VAL A O 1
ATOM 716 N N . HIS A 1 89 ? -11.889 10.492 18.281 1.00 96.94 89 HIS A N 1
ATOM 717 C CA . HIS A 1 89 ? -10.763 11.339 17.896 1.00 96.94 89 HIS A CA 1
ATOM 718 C C . HIS A 1 89 ? -10.312 11.010 16.475 1.00 96.94 89 HIS A C 1
ATOM 720 O O . HIS A 1 89 ? -10.366 9.860 16.050 1.00 96.94 89 HIS A O 1
ATOM 726 N N . ILE A 1 90 ? -9.868 12.031 15.743 1.00 97.69 90 ILE A N 1
ATOM 727 C CA . ILE A 1 90 ? -9.264 11.876 14.420 1.00 97.69 90 ILE A CA 1
ATOM 728 C C . ILE A 1 90 ? -7.810 12.304 14.536 1.00 97.69 90 ILE A C 1
ATOM 730 O O . ILE A 1 90 ? -7.527 13.435 14.939 1.00 97.69 90 ILE A O 1
ATOM 734 N N . HIS A 1 91 ? -6.921 11.401 14.159 1.00 97.31 91 HIS A N 1
ATOM 735 C CA . HIS A 1 91 ? -5.485 11.600 14.109 1.00 97.31 91 HIS A CA 1
ATOM 736 C C . HIS A 1 91 ? -5.018 11.534 12.654 1.00 97.31 91 HIS A C 1
ATOM 738 O O . HIS A 1 91 ? -5.614 10.831 11.833 1.00 97.31 91 HIS A O 1
ATOM 744 N N . TYR A 1 92 ? -3.963 12.274 12.334 1.00 96.44 92 TYR A N 1
ATOM 745 C CA . TYR A 1 92 ? -3.420 12.381 10.980 1.00 96.44 92 TYR A CA 1
ATOM 746 C C . TYR A 1 92 ? -1.955 11.974 10.984 1.00 96.44 92 TYR A C 1
ATOM 748 O O . TYR A 1 92 ? -1.251 12.276 11.947 1.00 96.44 92 TYR A O 1
ATOM 756 N N . ASP A 1 93 ? -1.519 11.324 9.905 1.00 95.25 93 ASP A N 1
ATOM 757 C CA . ASP A 1 93 ? -0.124 10.929 9.682 1.00 95.25 93 ASP A CA 1
ATOM 758 C C . ASP A 1 93 ? 0.494 10.195 10.888 1.00 95.25 93 ASP A C 1
ATOM 760 O O . ASP A 1 93 ? 1.585 10.536 11.347 1.00 95.25 93 ASP A O 1
ATOM 764 N N . THR A 1 94 ? -0.238 9.215 11.422 1.00 96.94 94 THR A N 1
ATOM 765 C CA . THR A 1 94 ? 0.127 8.474 12.640 1.00 96.94 94 THR A CA 1
ATOM 766 C C . THR A 1 94 ? -0.118 6.973 12.471 1.00 96.94 94 THR A C 1
ATOM 768 O O . THR A 1 94 ? -0.549 6.500 11.415 1.00 96.94 94 THR A O 1
ATOM 771 N N . SER A 1 95 ? 0.131 6.195 13.518 1.00 97.19 95 SER A N 1
ATOM 772 C CA . SER A 1 95 ? -0.072 4.749 13.554 1.00 97.19 95 SER A CA 1
ATOM 773 C C . SER A 1 95 ? -0.846 4.305 14.798 1.00 97.19 95 SER A C 1
ATOM 775 O O . SER A 1 95 ? -0.874 5.004 15.809 1.00 97.19 95 SER A O 1
ATOM 777 N N . ILE A 1 96 ? -1.454 3.111 14.748 1.00 97.19 96 ILE A N 1
ATOM 778 C CA . ILE A 1 96 ? -2.138 2.512 15.912 1.00 97.19 96 ILE A CA 1
ATOM 779 C C . ILE A 1 96 ? -1.194 2.486 17.116 1.00 97.19 96 ILE A C 1
ATOM 781 O O . ILE A 1 96 ? -1.551 2.956 18.186 1.00 97.19 96 ILE A O 1
ATOM 785 N N . ARG A 1 97 ? 0.047 2.026 16.922 1.00 97.00 97 ARG A N 1
ATOM 786 C CA . ARG A 1 97 ? 1.047 1.906 17.990 1.00 97.00 97 ARG A CA 1
ATOM 787 C C . ARG A 1 97 ? 1.353 3.231 18.694 1.00 97.00 97 ARG A C 1
ATOM 789 O O . ARG A 1 97 ? 1.748 3.229 19.857 1.00 97.00 97 ARG A O 1
ATOM 796 N N . GLU A 1 98 ? 1.265 4.348 17.981 1.00 97.25 98 GLU A N 1
ATOM 797 C CA . GLU A 1 98 ? 1.548 5.676 18.532 1.00 97.25 98 GLU A CA 1
ATOM 798 C C . GLU A 1 98 ? 0.342 6.257 19.273 1.00 97.25 98 GLU A C 1
ATOM 800 O O . GLU A 1 98 ? 0.521 6.937 20.290 1.00 97.25 98 GLU A O 1
ATOM 805 N N . GLU A 1 99 ? -0.876 5.949 18.825 1.00 97.31 99 GLU A N 1
ATOM 806 C CA . GLU A 1 99 ? -2.109 6.492 19.401 1.00 97.31 99 GLU A CA 1
ATOM 807 C C . GLU A 1 99 ? -2.797 5.590 20.418 1.00 97.31 99 GLU A C 1
ATOM 809 O O . GLU A 1 99 ? -3.591 6.094 21.204 1.00 97.31 99 GLU A O 1
ATOM 814 N N . GLU A 1 100 ? -2.493 4.294 20.458 1.00 96.38 100 GLU A N 1
ATOM 815 C CA . GLU A 1 100 ? -3.127 3.348 21.376 1.00 96.38 100 GLU A CA 1
ATOM 816 C C . GLU A 1 100 ? -2.952 3.791 22.834 1.00 96.38 100 GLU A C 1
ATOM 818 O O . GLU A 1 100 ? -1.849 4.112 23.298 1.00 96.38 100 GLU A O 1
ATOM 823 N N . ARG A 1 101 ? -4.065 3.839 23.566 1.00 94.81 101 ARG A N 1
ATOM 824 C CA . ARG A 1 101 ? -4.120 4.107 25.004 1.00 94.81 101 ARG A CA 1
ATOM 825 C C . ARG A 1 101 ? -4.983 3.047 25.673 1.00 94.81 101 ARG A C 1
ATOM 827 O O . ARG A 1 101 ? -5.868 2.474 25.048 1.00 94.81 101 ARG A O 1
ATOM 834 N N . ASP A 1 102 ? -4.845 2.919 26.988 1.00 95.12 102 ASP A N 1
ATOM 835 C CA . ASP A 1 102 ? -5.699 2.040 27.800 1.00 95.12 102 ASP A CA 1
ATOM 836 C C . ASP A 1 102 ? -7.202 2.319 27.605 1.00 95.12 102 ASP A C 1
ATOM 838 O O . ASP A 1 102 ? -8.028 1.420 27.710 1.00 95.12 102 ASP A O 1
ATOM 842 N N . SER A 1 103 ? -7.572 3.567 27.291 1.00 96.31 103 SER A N 1
ATOM 843 C CA . SER A 1 103 ? -8.959 3.981 27.038 1.00 96.31 103 SER A CA 1
ATOM 844 C C . SER A 1 103 ? -9.458 3.723 25.613 1.00 96.31 103 SER A C 1
ATOM 846 O O . SER A 1 103 ? -10.623 4.002 25.331 1.00 96.31 103 SER A O 1
ATOM 848 N N . THR A 1 104 ? -8.600 3.275 24.697 1.00 97.38 104 THR A N 1
ATOM 849 C CA . THR A 1 104 ? -8.956 3.038 23.294 1.00 97.38 104 THR A CA 1
ATOM 850 C C . THR A 1 104 ? -9.722 1.725 23.160 1.00 97.38 104 THR A C 1
ATOM 852 O O . THR A 1 104 ? -9.326 0.718 23.743 1.00 97.38 104 THR A O 1
ATOM 855 N N . VAL A 1 105 ? -10.831 1.742 22.421 1.00 97.94 105 VAL A N 1
ATOM 856 C CA . VAL A 1 105 ? -11.705 0.582 22.178 1.00 97.94 105 VAL A CA 1
ATOM 857 C C . VAL A 1 105 ? -11.505 0.069 20.759 1.00 97.94 105 VAL A C 1
ATOM 859 O O .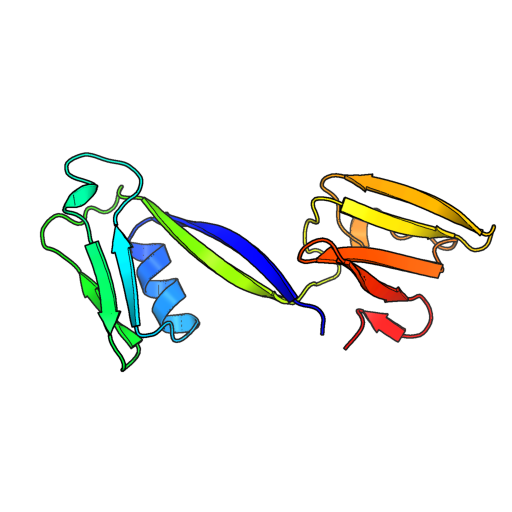 VAL A 1 105 ? -11.296 -1.122 20.573 1.00 97.94 105 VAL A O 1
ATOM 862 N N . GLU A 1 106 ? -11.520 0.969 19.776 1.00 98.00 106 GLU A N 1
ATOM 863 C CA . GLU A 1 106 ? -11.418 0.629 18.356 1.00 98.00 106 GLU A CA 1
ATOM 864 C C . GLU A 1 106 ? -10.609 1.685 17.602 1.00 98.00 106 GLU A C 1
ATOM 866 O O . GLU A 1 106 ? -10.650 2.880 17.922 1.00 98.00 106 GLU A O 1
ATOM 871 N N . PHE A 1 107 ? -9.928 1.238 16.549 1.00 98.31 107 PHE A N 1
ATOM 872 C CA . PHE A 1 107 ? -9.365 2.094 15.521 1.00 98.31 107 PHE A CA 1
ATOM 873 C C . PHE A 1 107 ? -9.952 1.769 14.153 1.00 98.31 107 PHE A C 1
ATOM 875 O O . PHE A 1 107 ? -9.984 0.619 13.706 1.00 98.31 107 PHE A O 1
ATOM 882 N N . HIS A 1 108 ? -10.308 2.825 13.433 1.00 97.94 108 HIS A N 1
ATOM 883 C CA . HIS A 1 108 ? -10.700 2.763 12.037 1.00 97.94 108 HIS A CA 1
ATOM 884 C C . HIS A 1 108 ? -9.777 3.610 11.169 1.00 97.94 108 HIS A C 1
ATOM 886 O O . HIS A 1 108 ? -9.145 4.560 11.627 1.00 97.94 108 HIS A O 1
ATOM 892 N N . THR A 1 109 ? -9.758 3.323 9.876 1.00 96.81 109 THR A N 1
ATOM 893 C CA . THR A 1 109 ? -9.133 4.192 8.876 1.00 96.81 109 THR A CA 1
ATOM 894 C C . THR A 1 109 ? -10.014 4.301 7.638 1.00 96.81 109 THR A C 1
ATOM 896 O O . THR A 1 109 ? -11.011 3.588 7.498 1.00 96.81 109 THR A O 1
ATOM 899 N N . LEU A 1 110 ? -9.664 5.224 6.749 1.00 93.69 110 LEU A N 1
ATOM 900 C CA . LEU A 1 110 ? -10.325 5.386 5.464 1.00 93.69 110 LEU A CA 1
ATOM 901 C C . LEU A 1 110 ? -9.571 4.588 4.398 1.00 93.69 110 LEU A C 1
ATOM 903 O O . LEU A 1 110 ? -8.438 4.913 4.056 1.00 93.69 110 LEU A O 1
ATOM 907 N N . ILE A 1 111 ? -10.225 3.573 3.837 1.00 92.38 111 ILE A N 1
ATOM 908 C CA . ILE A 1 111 ? -9.705 2.770 2.725 1.00 92.38 111 ILE A CA 1
ATOM 909 C C . ILE A 1 111 ? -10.653 2.949 1.545 1.00 92.38 111 ILE A C 1
ATOM 911 O O . ILE A 1 111 ? -11.839 2.633 1.642 1.00 92.38 111 ILE A O 1
ATOM 915 N N . GLU A 1 112 ? -10.150 3.518 0.447 1.00 88.69 112 GLU A N 1
ATOM 916 C CA . GLU A 1 112 ? -10.943 3.816 -0.759 1.00 88.69 112 GLU A CA 1
ATOM 917 C C . GLU A 1 112 ? -12.243 4.594 -0.452 1.00 88.69 112 GLU A C 1
ATOM 919 O O . GLU A 1 112 ? -13.312 4.331 -1.004 1.00 88.69 112 GLU A O 1
ATOM 924 N N . GLY A 1 113 ? -12.159 5.551 0.481 1.00 88.31 113 GLY A N 1
ATOM 925 C CA . GLY A 1 113 ? -13.283 6.393 0.903 1.00 88.31 113 GLY A CA 1
ATOM 926 C C . GLY A 1 113 ? -14.280 5.726 1.858 1.00 88.31 113 GLY A C 1
ATOM 927 O O . GLY A 1 113 ? -15.290 6.341 2.196 1.00 88.31 113 GLY A O 1
ATOM 928 N N . LYS A 1 114 ? -14.019 4.494 2.313 1.00 93.81 114 LYS A N 1
ATOM 929 C CA . LYS A 1 114 ? -14.852 3.779 3.289 1.00 93.81 114 LYS A CA 1
ATOM 930 C C . LYS A 1 114 ? -14.176 3.739 4.649 1.00 93.81 114 LYS A C 1
ATOM 932 O O . LYS A 1 114 ? -12.976 3.504 4.731 1.00 93.81 114 LYS A O 1
ATOM 937 N N . LEU A 1 115 ? -14.966 3.917 5.704 1.00 95.00 115 LEU A N 1
ATOM 938 C CA . LEU A 1 115 ? -14.513 3.689 7.071 1.00 95.00 115 LEU A CA 1
ATOM 939 C C . LEU A 1 115 ? -14.396 2.181 7.316 1.00 95.00 115 LEU A C 1
ATOM 941 O O . LEU A 1 115 ? -15.377 1.455 7.160 1.00 95.00 115 LEU A O 1
ATOM 945 N N . VAL A 1 116 ? -13.204 1.723 7.679 1.00 96.75 116 VAL A N 1
ATOM 946 C CA . VAL A 1 116 ? -12.891 0.307 7.897 1.00 96.75 116 VAL A CA 1
ATOM 947 C C . VAL A 1 116 ? -12.310 0.144 9.296 1.00 96.75 116 VAL A C 1
ATOM 949 O O . VAL A 1 116 ? -11.378 0.863 9.646 1.00 96.75 116 VAL A O 1
ATOM 952 N N . LEU A 1 117 ? -12.866 -0.775 10.094 1.00 97.12 117 LEU A N 1
ATOM 953 C CA . LEU A 1 117 ? -12.278 -1.214 11.367 1.00 97.12 117 LEU A CA 1
ATOM 954 C C . LEU A 1 117 ? -10.974 -1.961 11.083 1.00 97.12 117 LEU A C 1
ATOM 956 O O . LEU A 1 117 ? -10.956 -2.870 10.254 1.00 97.12 117 LEU A O 1
ATOM 960 N N . ILE A 1 118 ? -9.893 -1.551 11.741 1.00 97.44 118 ILE A N 1
ATOM 961 C CA . ILE A 1 118 ? -8.557 -2.126 11.531 1.00 97.44 118 ILE A CA 1
ATOM 962 C C . ILE A 1 118 ? -7.939 -2.690 12.806 1.00 97.44 118 ILE A C 1
ATOM 964 O O . ILE A 1 118 ? -7.016 -3.497 12.713 1.00 97.44 118 ILE A O 1
ATOM 968 N N . TRP A 1 119 ? -8.440 -2.285 13.970 1.00 97.75 119 TRP A N 1
ATOM 969 C CA . TRP A 1 119 ? -8.019 -2.806 15.261 1.00 97.75 119 TRP A CA 1
ATOM 970 C C . TRP A 1 119 ? -9.140 -2.623 16.281 1.00 97.75 119 TRP A C 1
ATOM 972 O O . TRP A 1 119 ? -9.801 -1.581 16.275 1.00 97.75 119 TRP A O 1
ATOM 982 N N . ASP A 1 120 ? -9.316 -3.590 17.168 1.00 96.75 120 ASP A N 1
ATOM 983 C CA . ASP A 1 120 ? -10.157 -3.480 18.354 1.00 96.75 120 ASP A CA 1
ATOM 984 C C . ASP A 1 120 ? -9.431 -4.038 19.581 1.00 96.75 120 ASP A C 1
ATOM 986 O O . ASP A 1 120 ? -8.454 -4.776 19.476 1.00 96.75 120 ASP A O 1
ATOM 990 N N . ARG A 1 121 ? -9.883 -3.649 20.770 1.00 95.88 121 ARG A N 1
ATOM 991 C CA . ARG A 1 121 ? -9.214 -4.027 22.017 1.00 95.88 121 ARG A CA 1
ATOM 992 C C . ARG A 1 121 ? -9.277 -5.528 22.314 1.00 95.88 121 ARG A C 1
ATOM 994 O O . ARG A 1 121 ? -8.406 -6.030 23.023 1.00 95.88 121 ARG A O 1
ATOM 1001 N N . GLU A 1 122 ? -10.324 -6.217 21.873 1.00 94.44 122 GLU A N 1
ATOM 1002 C CA . GLU A 1 122 ? -10.547 -7.622 22.222 1.00 94.44 122 GLU A CA 1
ATOM 1003 C C . GLU A 1 122 ? -9.638 -8.539 21.397 1.00 94.44 122 GLU A C 1
ATOM 1005 O O . GLU A 1 122 ? -9.001 -9.434 21.954 1.00 94.44 122 GLU A O 1
ATOM 1010 N N . GLU A 1 123 ? -9.531 -8.266 20.098 1.00 93.12 123 GLU A N 1
ATOM 1011 C CA . GLU A 1 123 ? -8.844 -9.117 19.123 1.00 93.12 123 GLU A CA 1
ATOM 1012 C C . GLU A 1 123 ? -7.511 -8.519 18.631 1.00 93.12 123 GLU A C 1
ATOM 1014 O O . GLU A 1 123 ? -6.669 -9.220 18.067 1.00 93.12 123 GLU A O 1
ATOM 1019 N N . GLY A 1 124 ? -7.263 -7.231 18.870 1.00 93.50 124 GLY A N 1
ATOM 1020 C CA . GLY A 1 124 ? -6.115 -6.516 18.324 1.00 93.50 124 GLY A CA 1
ATOM 1021 C C . GLY A 1 124 ? -6.323 -6.169 16.849 1.00 93.50 124 GLY A C 1
ATOM 1022 O O . GLY A 1 124 ? -7.375 -5.669 16.462 1.00 93.50 124 GLY A O 1
ATOM 1023 N N . LEU A 1 125 ? -5.307 -6.383 16.003 1.00 94.88 125 LEU A N 1
ATOM 1024 C CA . LEU A 1 125 ? -5.427 -6.143 14.557 1.00 94.88 125 LEU A CA 1
ATOM 1025 C C . LEU A 1 125 ? -6.451 -7.091 13.921 1.00 94.88 125 LEU A C 1
ATOM 1027 O O . LEU A 1 125 ? -6.358 -8.305 14.077 1.00 94.88 125 LEU A O 1
ATOM 1031 N N . VAL A 1 126 ? -7.351 -6.539 13.108 1.00 93.44 126 VAL A N 1
ATOM 1032 C CA . VAL A 1 126 ? -8.387 -7.326 12.425 1.00 93.44 126 VAL A CA 1
ATOM 1033 C C . VAL A 1 126 ? -7.781 -8.205 11.316 1.00 93.44 126 VAL A C 1
ATOM 1035 O O . VAL A 1 126 ? -7.007 -7.733 10.473 1.00 93.44 126 VAL A O 1
ATOM 1038 N N . GLU A 1 127 ? -8.161 -9.488 11.300 1.00 80.81 127 GLU A N 1
ATOM 1039 C CA . GLU A 1 127 ? -7.728 -10.506 10.323 1.00 80.81 127 GLU A CA 1
ATOM 1040 C C . GLU A 1 127 ? -8.461 -10.504 8.977 1.00 80.81 127 GLU A C 1
ATOM 1042 O O . GLU A 1 127 ? -9.183 -9.550 8.612 1.00 80.81 127 GLU A O 1
#

Nearest PDB structures (foldseek):
  8egr-assembly1_L  TM=5.107E-01  e=1.258E-07  Staphylococcus phage Andhra
  8egr-assembly1_K  TM=5.027E-01  e=1.665E-07  Staphylococcus p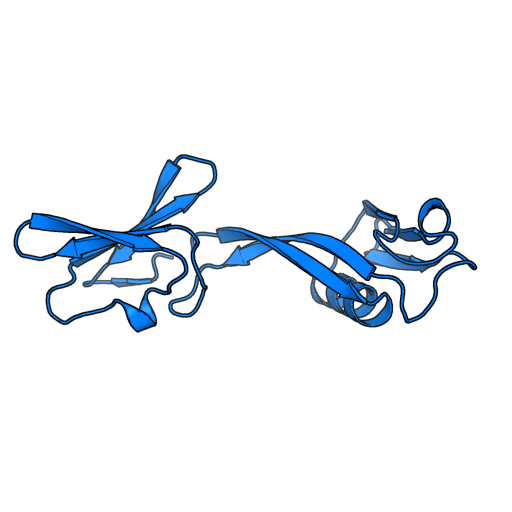hage Andhra
  4j6k-assembly5_E  TM=2.877E-01  e=3.258E+00  Homo sapiens